Protein AF-A0A7L5Y8E2-F1 (afdb_monomer_lite)

Structure (mmCIF, N/CA/C/O backbone):
data_AF-A0A7L5Y8E2-F1
#
_entry.id   AF-A0A7L5Y8E2-F1
#
loop_
_atom_site.group_PDB
_atom_site.id
_atom_site.type_symbol
_atom_site.label_atom_id
_atom_site.label_alt_id
_atom_site.label_comp_id
_atom_site.label_asym_id
_atom_site.label_entity_id
_atom_site.label_seq_id
_atom_site.pdbx_PDB_ins_code
_atom_site.Cartn_x
_atom_site.Cartn_y
_atom_site.Cartn_z
_atom_site.occupancy
_atom_site.B_iso_or_equiv
_atom_site.auth_seq_id
_atom_site.auth_comp_id
_atom_site.auth_asym_id
_atom_site.auth_atom_id
_atom_site.pdbx_PDB_model_num
ATOM 1 N N . MET A 1 1 ? -0.025 -7.893 38.716 1.00 43.88 1 MET A N 1
ATOM 2 C CA . MET A 1 1 ? -0.670 -7.235 37.557 1.00 43.88 1 MET A CA 1
ATOM 3 C C . MET A 1 1 ? -1.416 -8.299 36.759 1.00 43.88 1 MET A C 1
ATOM 5 O O . MET A 1 1 ? -0.737 -9.158 36.210 1.00 43.88 1 MET A O 1
ATOM 9 N N . PRO A 1 2 ? -2.760 -8.342 36.741 1.00 51.72 2 PRO A N 1
ATOM 10 C CA . PRO A 1 2 ? -3.478 -9.356 35.976 1.0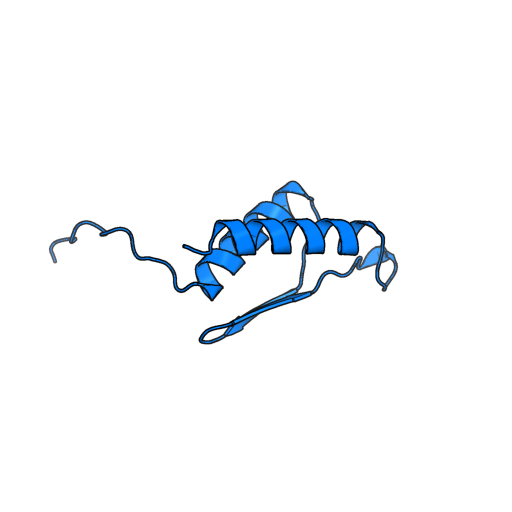0 51.72 2 PRO A CA 1
ATOM 11 C C . PRO A 1 2 ? -3.549 -8.944 34.498 1.00 51.72 2 PRO A C 1
ATOM 13 O O . PRO A 1 2 ? -3.917 -7.816 34.174 1.00 51.72 2 PRO A O 1
ATOM 16 N N . ALA A 1 3 ? -3.172 -9.852 33.598 1.00 54.38 3 ALA A N 1
ATOM 17 C CA . ALA A 1 3 ? -3.306 -9.667 32.158 1.00 54.38 3 ALA A CA 1
ATOM 18 C C . ALA A 1 3 ? -4.787 -9.783 31.762 1.00 54.38 3 ALA A C 1
ATOM 20 O O . ALA A 1 3 ? -5.384 -10.854 31.858 1.00 54.38 3 ALA A O 1
ATOM 21 N N . ALA A 1 4 ? -5.393 -8.673 31.338 1.00 53.69 4 ALA A N 1
ATOM 22 C CA . ALA A 1 4 ? -6.740 -8.680 30.778 1.00 53.69 4 ALA A CA 1
ATOM 23 C C . ALA A 1 4 ? -6.744 -9.390 29.408 1.00 53.69 4 ALA A C 1
ATOM 25 O O . ALA A 1 4 ? -5.804 -9.204 28.628 1.00 53.69 4 ALA A O 1
ATOM 26 N N . PRO A 1 5 ? -7.793 -10.161 29.064 1.00 56.88 5 PRO A N 1
ATOM 27 C CA . PRO A 1 5 ? -7.902 -10.775 27.748 1.00 56.88 5 PRO A CA 1
ATOM 28 C C . PRO A 1 5 ? -7.960 -9.674 26.686 1.00 56.88 5 PRO A C 1
ATOM 30 O O . PRO A 1 5 ? -8.793 -8.766 26.756 1.00 56.88 5 PRO A O 1
ATOM 33 N N . LEU A 1 6 ? -7.056 -9.742 25.706 1.00 56.12 6 LEU A N 1
ATOM 34 C CA . LEU A 1 6 ? -7.010 -8.836 24.562 1.00 56.12 6 LEU A CA 1
ATOM 35 C C . LEU A 1 6 ? -8.323 -8.964 23.771 1.00 56.12 6 LEU A C 1
ATOM 37 O O . LEU A 1 6 ? -8.441 -9.772 22.852 1.00 56.12 6 LEU A O 1
ATOM 41 N N . ARG A 1 7 ? -9.339 -8.160 24.118 1.00 57.62 7 ARG A N 1
ATOM 42 C CA . ARG A 1 7 ? -10.484 -7.895 23.234 1.00 57.62 7 ARG A CA 1
ATOM 43 C C . ARG A 1 7 ? -9.899 -7.471 21.894 1.00 57.62 7 ARG A C 1
ATOM 45 O O . ARG A 1 7 ? -9.067 -6.566 21.898 1.00 57.62 7 ARG A O 1
ATOM 52 N N . ARG A 1 8 ? -10.313 -8.111 20.787 1.00 54.22 8 ARG A N 1
ATOM 53 C CA . ARG A 1 8 ? -9.916 -7.760 19.409 1.00 54.22 8 ARG A CA 1
ATOM 54 C C . ARG A 1 8 ? -9.889 -6.237 19.271 1.00 54.22 8 ARG A C 1
ATOM 56 O O . ARG A 1 8 ? -10.933 -5.607 19.102 1.00 54.22 8 ARG A O 1
ATOM 63 N N . ARG A 1 9 ? -8.708 -5.628 19.397 1.00 53.03 9 ARG A N 1
ATOM 64 C CA . ARG A 1 9 ? -8.549 -4.203 19.140 1.00 53.03 9 ARG A CA 1
ATOM 65 C C . ARG A 1 9 ? -8.740 -4.078 17.642 1.00 53.03 9 ARG A C 1
ATOM 67 O O . ARG A 1 9 ? -7.987 -4.677 16.879 1.00 53.03 9 ARG A O 1
ATOM 74 N N . ARG A 1 10 ? -9.761 -3.334 17.215 1.00 58.41 10 ARG A N 1
ATOM 75 C CA . ARG A 1 10 ? -9.769 -2.805 15.854 1.00 58.41 10 ARG A CA 1
ATOM 76 C C . ARG A 1 10 ? -8.546 -1.899 15.784 1.00 58.41 10 ARG A C 1
ATOM 78 O O . ARG A 1 10 ? -8.584 -0.781 16.291 1.00 58.41 10 ARG A O 1
ATOM 85 N N . LEU A 1 11 ? -7.437 -2.428 15.266 1.00 58.69 11 LEU A N 1
ATOM 86 C CA . LEU A 1 11 ? -6.303 -1.625 14.823 1.00 58.69 11 LEU A CA 1
ATOM 87 C C . LEU A 1 11 ? -6.917 -0.473 14.017 1.00 58.69 11 LEU A C 1
ATOM 89 O O . LEU A 1 11 ? -7.800 -0.725 13.191 1.00 58.69 11 LEU A O 1
ATOM 93 N N . GLY A 1 12 ? -6.569 0.779 14.333 1.00 66.50 12 GLY A N 1
ATOM 94 C CA . GLY A 1 12 ? -7.151 1.933 13.640 1.00 66.50 12 GLY A CA 1
ATOM 95 C C . GLY A 1 12 ? -7.073 1.704 12.131 1.00 66.50 12 GLY A C 1
ATOM 96 O O . GLY A 1 12 ? -6.083 1.140 11.676 1.00 66.50 12 GLY A O 1
ATOM 97 N N . ARG A 1 13 ? -8.110 2.072 11.364 1.00 83.81 13 ARG A N 1
ATOM 98 C CA . ARG A 1 13 ? -8.209 1.758 9.919 1.00 83.81 13 ARG A CA 1
ATOM 99 C C . ARG A 1 13 ? -6.879 1.922 9.146 1.00 83.81 13 ARG A C 1
ATOM 101 O O . ARG A 1 13 ? -6.548 1.010 8.394 1.00 83.81 13 ARG A O 1
ATOM 108 N N . PRO A 1 14 ? -6.069 2.978 9.383 1.00 90.50 14 PRO A N 1
ATOM 109 C CA . PRO A 1 14 ? -4.751 3.126 8.756 1.00 90.50 14 PRO A CA 1
ATOM 110 C C . PRO A 1 14 ? -3.732 2.051 9.139 1.00 90.50 14 PRO A C 1
ATOM 112 O O . PRO A 1 14 ? -2.983 1.586 8.292 1.00 90.50 14 PRO A O 1
ATOM 115 N N . LEU A 1 15 ? -3.706 1.644 10.408 1.00 92.50 15 LEU A N 1
ATOM 116 C CA . LEU A 1 15 ? -2.777 0.645 10.930 1.00 92.50 15 LEU A CA 1
ATOM 117 C C . LEU A 1 15 ? -3.155 -0.768 10.458 1.00 92.50 15 LEU A C 1
ATOM 119 O O . LEU A 1 15 ? -2.284 -1.567 10.132 1.00 92.50 15 LEU A O 1
ATOM 123 N N . ALA A 1 16 ? -4.458 -1.063 10.371 1.00 91.81 16 ALA A N 1
ATOM 124 C CA . ALA A 1 16 ? -4.946 -2.306 9.773 1.00 91.81 16 ALA A CA 1
ATOM 125 C C . ALA A 1 16 ? -4.580 -2.396 8.283 1.00 91.81 16 ALA A C 1
ATOM 127 O O . ALA A 1 16 ? -4.100 -3.437 7.837 1.00 91.81 16 ALA A O 1
ATOM 128 N N . LEU A 1 17 ? -4.760 -1.297 7.538 1.00 93.25 17 LEU A N 1
ATOM 129 C CA . LEU A 1 17 ? -4.351 -1.215 6.138 1.00 93.25 17 LEU A CA 1
ATOM 130 C C . LEU A 1 17 ? -2.835 -1.401 6.000 1.00 93.25 17 LEU A C 1
ATOM 132 O O . LEU A 1 17 ? -2.414 -2.259 5.237 1.00 93.25 17 LEU A O 1
ATOM 136 N N . ALA A 1 18 ? -2.025 -0.675 6.776 1.00 96.31 18 ALA A N 1
ATOM 137 C CA . ALA A 1 18 ? -0.566 -0.783 6.730 1.00 96.31 18 ALA A CA 1
ATOM 138 C C . ALA A 1 18 ? -0.076 -2.222 6.958 1.00 96.31 18 ALA A C 1
ATOM 140 O O . ALA A 1 18 ? 0.753 -2.711 6.196 1.00 96.31 18 ALA A O 1
ATOM 141 N N . ASN A 1 19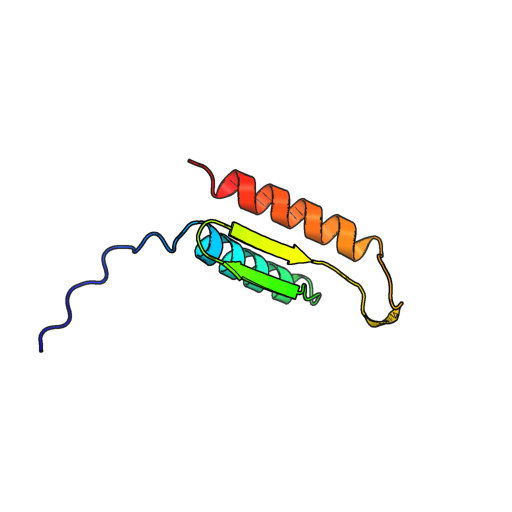 ? -0.641 -2.932 7.940 1.00 95.75 19 ASN A N 1
ATOM 142 C CA . ASN A 1 19 ? -0.299 -4.334 8.190 1.00 95.75 19 ASN A CA 1
ATOM 143 C C . ASN A 1 19 ? -0.689 -5.245 7.017 1.00 95.75 19 ASN A C 1
ATOM 145 O O . ASN A 1 19 ? 0.091 -6.107 6.622 1.00 95.75 19 ASN A O 1
ATOM 149 N N . ALA A 1 20 ? -1.881 -5.053 6.443 1.00 95.50 20 ALA A N 1
ATOM 150 C CA . ALA A 1 20 ? -2.318 -5.831 5.288 1.00 95.50 20 ALA A CA 1
ATOM 151 C C . ALA A 1 20 ? -1.420 -5.584 4.063 1.00 95.50 20 ALA A C 1
ATOM 153 O O . ALA A 1 20 ? -1.051 -6.530 3.367 1.00 95.50 20 ALA A O 1
ATOM 154 N N . VAL A 1 21 ? -1.025 -4.328 3.831 1.00 97.44 21 VAL A N 1
ATOM 155 C CA . VAL A 1 21 ? -0.101 -3.962 2.751 1.00 97.44 21 VAL A CA 1
ATOM 156 C C . VAL A 1 21 ? 1.291 -4.539 2.999 1.00 97.44 21 VAL A C 1
ATOM 158 O O . VAL A 1 21 ? 1.894 -5.033 2.053 1.00 97.44 21 VAL A O 1
ATOM 161 N N . ALA A 1 22 ? 1.780 -4.559 4.242 1.00 97.56 22 ALA A N 1
ATOM 162 C CA . ALA A 1 22 ? 3.057 -5.189 4.578 1.00 97.56 22 ALA A CA 1
ATOM 163 C C . ALA A 1 22 ? 3.055 -6.693 4.248 1.00 97.56 22 ALA A C 1
ATOM 165 O O . ALA A 1 22 ? 3.977 -7.183 3.605 1.00 97.56 22 ALA A O 1
ATOM 166 N N . CYS A 1 23 ? 1.988 -7.422 4.596 1.00 97.50 23 CYS A N 1
ATOM 167 C CA . CYS A 1 23 ? 1.862 -8.834 4.217 1.00 97.50 23 CYS A CA 1
ATOM 168 C C . CYS A 1 23 ? 1.810 -9.032 2.694 1.00 97.50 23 CYS A C 1
ATOM 170 O O . CYS A 1 23 ? 2.425 -9.961 2.173 1.00 97.50 23 CYS A O 1
ATOM 172 N N . LEU A 1 24 ? 1.087 -8.166 1.978 1.00 97.25 24 LEU A N 1
ATOM 173 C CA . LEU A 1 24 ? 1.027 -8.202 0.517 1.00 97.25 24 LEU A CA 1
ATOM 174 C C . LEU A 1 24 ? 2.401 -7.926 -0.113 1.00 97.25 24 LEU A C 1
ATOM 176 O O . LEU A 1 24 ? 2.775 -8.606 -1.064 1.00 97.25 24 LEU A O 1
ATOM 180 N N . ALA A 1 25 ? 3.142 -6.950 0.410 1.00 97.62 25 ALA A N 1
ATOM 181 C CA . ALA A 1 25 ? 4.471 -6.582 -0.067 1.00 97.62 25 ALA A CA 1
ATOM 182 C C . ALA A 1 25 ? 5.449 -7.765 0.007 1.00 97.62 25 ALA A C 1
ATOM 184 O O . ALA A 1 25 ? 6.113 -8.078 -0.981 1.00 97.62 25 ALA A O 1
ATOM 185 N N . GLU A 1 26 ? 5.449 -8.492 1.129 1.00 97.94 26 GLU A N 1
ATOM 186 C CA . GLU A 1 26 ? 6.251 -9.710 1.298 1.00 97.94 26 GLU A CA 1
ATOM 187 C C . GLU A 1 26 ? 5.867 -10.804 0.293 1.00 97.94 26 GLU A C 1
ATOM 189 O O . GLU A 1 26 ? 6.729 -11.373 -0.372 1.00 97.94 26 GLU A O 1
ATOM 194 N N . GLN A 1 27 ? 4.568 -11.064 0.105 1.00 97.19 27 GLN A N 1
ATOM 195 C CA . GLN A 1 27 ? 4.098 -12.047 -0.884 1.00 97.19 27 GLN A CA 1
ATOM 196 C C . GLN A 1 27 ? 4.490 -11.678 -2.316 1.00 97.19 27 GLN A C 1
ATOM 198 O O . GLN A 1 27 ? 4.751 -12.551 -3.144 1.00 97.19 27 GLN A O 1
ATOM 203 N N . LEU A 1 28 ? 4.491 -10.382 -2.618 1.00 95.19 28 LEU A N 1
ATOM 204 C CA . LEU A 1 28 ? 4.894 -9.869 -3.913 1.00 95.19 28 LEU A CA 1
ATOM 205 C C . LEU A 1 28 ? 6.409 -9.810 -4.072 1.00 95.19 28 LEU A C 1
ATOM 207 O O . LEU A 1 28 ? 6.835 -9.641 -5.209 1.00 95.19 28 LEU A O 1
ATOM 211 N N . ASN A 1 29 ? 7.200 -9.910 -2.998 1.00 95.19 29 ASN A N 1
ATOM 212 C CA . ASN A 1 29 ? 8.614 -9.521 -2.953 1.00 95.19 29 ASN A CA 1
ATOM 213 C C . ASN A 1 29 ? 8.845 -8.144 -3.610 1.00 95.19 29 ASN A C 1
ATOM 215 O O . ASN A 1 29 ? 9.686 -7.983 -4.503 1.00 95.19 29 ASN A O 1
ATOM 219 N N . HIS A 1 30 ? 7.976 -7.195 -3.268 1.00 95.44 30 HIS A N 1
ATOM 220 C CA . HIS A 1 30 ? 7.954 -5.833 -3.787 1.00 95.44 30 HIS A CA 1
ATOM 221 C C . HIS A 1 30 ? 7.482 -4.937 -2.657 1.00 95.44 30 HIS A C 1
ATOM 223 O O . HIS A 1 30 ? 6.418 -5.194 -2.096 1.00 95.44 30 HIS A O 1
ATOM 229 N N . HIS A 1 31 ? 8.240 -3.903 -2.315 1.00 95.88 31 HIS A N 1
ATOM 230 C CA . HIS A 1 31 ? 8.002 -3.135 -1.095 1.00 95.88 31 HIS A CA 1
ATOM 231 C C . HIS A 1 31 ? 7.629 -1.688 -1.428 1.00 95.88 31 HIS A C 1
ATOM 233 O O . HIS A 1 31 ? 8.354 -1.040 -2.183 1.00 95.88 31 HIS A O 1
ATOM 239 N N . PRO A 1 32 ? 6.512 -1.166 -0.890 1.00 96.81 32 PRO A N 1
ATOM 240 C CA . PRO A 1 32 ? 6.168 0.241 -0.999 1.00 96.81 32 PRO A CA 1
ATOM 241 C C . PRO A 1 32 ? 6.752 1.049 0.163 1.00 96.81 32 PRO A C 1
ATOM 243 O O . PRO A 1 32 ? 7.004 0.519 1.246 1.00 96.81 32 PRO A O 1
ATOM 246 N N . ASP A 1 33 ? 6.813 2.367 -0.007 1.00 96.44 33 ASP A N 1
ATOM 247 C CA . ASP A 1 33 ? 6.894 3.273 1.136 1.00 96.44 33 ASP A CA 1
ATOM 248 C C . ASP A 1 33 ? 5.521 3.344 1.823 1.00 96.44 33 ASP A C 1
ATOM 250 O O . ASP A 1 33 ? 4.495 3.599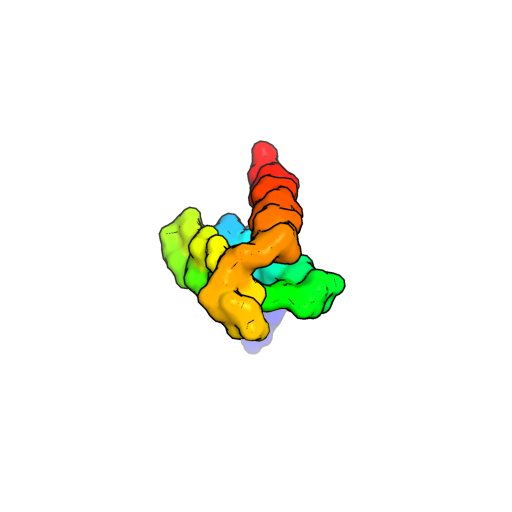 1.176 1.00 96.44 33 ASP A O 1
ATOM 254 N N . LEU A 1 34 ? 5.504 3.155 3.145 1.00 96.94 34 LEU A N 1
ATOM 255 C CA . LEU A 1 34 ? 4.311 3.269 3.984 1.00 96.94 34 LEU A CA 1
ATOM 256 C C . LEU A 1 34 ? 4.455 4.427 4.966 1.00 96.94 34 LEU A C 1
ATOM 258 O O . LEU A 1 34 ? 5.337 4.426 5.823 1.00 96.94 34 LEU A O 1
ATOM 262 N N . ILE A 1 35 ? 3.534 5.387 4.891 1.00 97.12 35 ILE A N 1
ATOM 263 C CA . ILE A 1 35 ? 3.428 6.474 5.868 1.00 97.12 35 ILE A CA 1
ATOM 264 C C . ILE A 1 35 ? 2.098 6.319 6.594 1.00 97.12 35 ILE A C 1
ATOM 266 O O . ILE A 1 35 ? 1.032 6.451 5.992 1.00 97.12 35 ILE A O 1
ATOM 270 N N . VAL A 1 36 ? 2.156 6.024 7.893 1.00 95.62 36 VAL A N 1
ATOM 271 C CA . VAL A 1 36 ? 0.970 5.865 8.743 1.00 95.62 36 VAL A CA 1
ATOM 272 C C . VAL A 1 36 ? 0.798 7.108 9.598 1.00 95.62 36 VAL A C 1
ATOM 274 O O . VAL A 1 36 ? 1.665 7.460 10.393 1.00 95.62 36 VAL A O 1
ATOM 277 N N . GLN A 1 37 ? -0.345 7.760 9.449 1.00 93.00 37 GLN A N 1
ATOM 278 C CA . GLN A 1 37 ? -0.703 8.977 10.161 1.00 93.00 37 GLN A CA 1
ATOM 279 C C . GLN A 1 37 ? -2.103 8.823 10.765 1.00 93.00 37 GLN A C 1
ATOM 281 O O . GLN A 1 37 ? -2.826 7.851 10.519 1.00 93.00 37 GLN A O 1
ATOM 286 N N . TYR A 1 38 ? -2.510 9.779 11.597 1.00 88.19 38 TYR A N 1
ATOM 287 C CA . TYR A 1 38 ? -3.830 9.721 12.208 1.00 88.19 38 TYR A CA 1
ATOM 288 C C . TYR A 1 38 ? -4.927 9.781 11.132 1.00 88.19 38 TYR A C 1
ATOM 290 O O . TYR A 1 38 ? -5.027 10.740 10.369 1.00 88.19 38 TYR A O 1
ATOM 298 N N . GLY A 1 39 ? -5.729 8.719 11.042 1.00 87.19 39 GLY A N 1
ATOM 299 C CA . GLY A 1 39 ? -6.842 8.613 10.095 1.00 87.19 39 GLY A CA 1
ATOM 300 C C . GLY A 1 39 ? -6.471 8.267 8.646 1.00 87.19 39 GLY A C 1
ATOM 301 O O . GLY A 1 39 ? -7.381 7.972 7.878 1.00 87.19 39 GLY A O 1
ATOM 302 N N . HIS A 1 40 ? -5.186 8.214 8.273 1.00 90.00 40 HIS A N 1
ATOM 303 C CA . HIS A 1 40 ? -4.765 7.901 6.902 1.00 90.00 40 HIS A CA 1
ATOM 304 C C . HIS A 1 40 ? -3.466 7.091 6.828 1.00 90.00 40 HIS A C 1
ATOM 306 O O . HIS A 1 40 ? -2.604 7.173 7.701 1.00 90.00 40 HIS A O 1
ATOM 312 N N . CYS A 1 41 ? -3.337 6.291 5.772 1.00 94.94 41 CYS A N 1
ATOM 313 C CA . CYS A 1 41 ? -2.112 5.583 5.425 1.00 94.94 41 CYS A CA 1
ATOM 314 C C . CYS A 1 41 ? -1.819 5.844 3.950 1.00 94.94 41 CYS A C 1
ATOM 316 O O . CYS A 1 41 ? -2.645 5.546 3.089 1.00 94.94 41 CYS A O 1
ATOM 318 N N . THR A 1 42 ? -0.660 6.431 3.682 1.00 96.62 42 THR A N 1
ATOM 319 C CA . THR A 1 42 ? -0.173 6.674 2.327 1.00 96.62 42 THR A CA 1
ATOM 320 C C . THR A 1 42 ? 0.696 5.495 1.913 1.00 96.62 42 THR A C 1
ATOM 322 O O . THR A 1 42 ? 1.622 5.133 2.640 1.00 96.62 42 THR A O 1
ATOM 325 N N . VAL A 1 43 ? 0.404 4.921 0.745 1.00 97.19 43 VAL A N 1
ATOM 326 C CA . VAL A 1 43 ? 1.132 3.789 0.158 1.00 97.19 43 VAL A CA 1
ATOM 327 C C . VAL A 1 43 ? 1.726 4.238 -1.172 1.00 97.19 43 VAL A C 1
ATOM 329 O O . VAL A 1 43 ? 0.985 4.696 -2.043 1.00 97.19 43 VAL A O 1
ATOM 332 N N . ARG A 1 44 ? 3.048 4.133 -1.341 1.00 96.19 44 ARG A N 1
ATOM 333 C CA . ARG A 1 44 ? 3.732 4.528 -2.585 1.00 96.19 44 ARG A CA 1
ATOM 334 C C . ARG A 1 44 ? 4.543 3.365 -3.127 1.00 96.19 44 ARG A C 1
ATOM 336 O O . ARG A 1 44 ? 5.509 2.940 -2.508 1.00 96.19 44 ARG A O 1
ATOM 343 N N . TRP A 1 45 ? 4.149 2.882 -4.297 1.00 96.06 45 TRP A N 1
ATOM 344 C CA . TRP A 1 45 ? 4.861 1.835 -5.017 1.00 96.06 45 TRP A CA 1
ATOM 345 C C . TRP A 1 45 ? 5.890 2.443 -5.964 1.00 96.06 45 TRP A C 1
ATOM 347 O O . TRP A 1 45 ? 5.600 3.418 -6.664 1.00 96.06 45 TRP A O 1
ATOM 357 N N . ARG A 1 46 ? 7.091 1.871 -5.968 1.00 93.56 46 ARG A N 1
ATOM 358 C CA . ARG A 1 46 ? 8.153 2.204 -6.910 1.00 93.56 46 ARG A CA 1
ATOM 359 C C . ARG A 1 46 ? 9.022 0.978 -7.128 1.00 93.56 46 ARG A C 1
ATOM 361 O O . ARG A 1 46 ? 9.439 0.326 -6.174 1.00 93.56 46 ARG A O 1
ATOM 368 N N . THR A 1 47 ? 9.382 0.722 -8.375 1.00 93.44 47 THR A N 1
ATOM 369 C CA . THR A 1 47 ? 10.373 -0.303 -8.695 1.00 93.44 47 THR A CA 1
ATOM 370 C C . THR A 1 47 ? 11.752 0.361 -8.679 1.00 93.44 47 THR A C 1
ATOM 372 O O . THR A 1 47 ? 12.081 1.197 -9.524 1.00 93.44 47 THR A O 1
ATOM 375 N N . HIS A 1 48 ? 12.516 0.096 -7.613 1.00 85.56 48 HIS A N 1
ATOM 376 C CA . HIS A 1 48 ? 13.760 0.816 -7.309 1.00 85.56 48 HIS A CA 1
ATOM 377 C C . HIS A 1 48 ? 14.871 0.582 -8.340 1.00 85.56 48 HIS A C 1
ATOM 379 O O . HIS A 1 48 ? 15.651 1.493 -8.604 1.00 85.56 48 HIS A O 1
ATOM 385 N N . ASP A 1 49 ? 14.916 -0.609 -8.929 1.00 86.44 49 ASP A N 1
ATOM 386 C CA . ASP A 1 49 ? 15.888 -1.041 -9.940 1.00 86.44 49 ASP A CA 1
ATOM 387 C C . ASP A 1 49 ? 15.829 -0.214 -11.237 1.00 86.44 49 ASP A C 1
ATOM 389 O O . ASP A 1 49 ? 16.867 0.107 -11.809 1.00 86.44 49 ASP A O 1
ATOM 393 N N . VAL A 1 50 ? 14.635 0.186 -11.676 1.00 88.00 50 VAL A N 1
ATOM 394 C CA . VAL A 1 50 ? 14.416 1.019 -1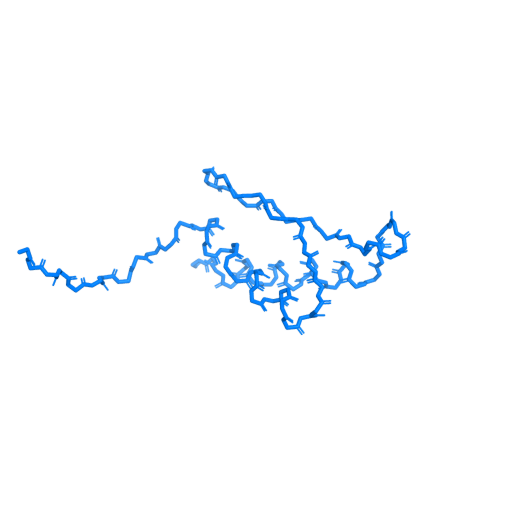2.870 1.00 88.00 50 VAL A CA 1
ATOM 395 C C . VAL A 1 50 ? 14.283 2.506 -12.536 1.00 88.00 50 VAL A C 1
ATOM 397 O O . VAL A 1 50 ? 14.087 3.332 -13.426 1.00 88.00 50 VAL A O 1
ATOM 400 N N . GLY A 1 51 ? 14.336 2.865 -11.250 1.00 86.31 51 GLY A N 1
ATOM 401 C CA . GLY A 1 51 ? 14.210 4.245 -10.787 1.00 86.31 51 GLY A CA 1
ATOM 402 C C . GLY A 1 51 ? 12.844 4.889 -11.056 1.00 86.31 51 GLY A C 1
ATOM 403 O O . GLY A 1 51 ? 12.721 6.107 -10.913 1.00 86.31 51 GLY A O 1
ATOM 404 N N . GLY A 1 52 ? 11.808 4.113 -11.381 1.00 88.44 52 GLY A N 1
ATOM 405 C CA . GLY A 1 52 ? 10.532 4.613 -11.897 1.00 88.44 52 GLY A CA 1
ATOM 406 C C . GLY A 1 52 ? 9.335 3.717 -11.578 1.00 88.44 52 GLY A C 1
ATOM 407 O O . GLY A 1 52 ? 9.408 2.845 -10.714 1.00 88.44 52 GLY A O 1
ATOM 408 N N . ILE A 1 53 ? 8.220 3.978 -12.266 1.00 93.81 53 ILE A N 1
ATOM 409 C CA . ILE A 1 53 ? 6.985 3.196 -12.153 1.00 93.81 53 ILE A CA 1
ATOM 410 C C . ILE A 1 53 ? 7.008 2.091 -13.205 1.00 93.81 53 ILE A C 1
ATOM 412 O O . ILE A 1 53 ? 7.198 2.356 -14.392 1.00 93.81 53 ILE A O 1
ATOM 416 N N . THR A 1 54 ? 6.756 0.861 -12.777 1.00 95.81 54 THR A N 1
ATOM 417 C CA . THR A 1 54 ? 6.542 -0.285 -13.661 1.00 95.81 54 THR A CA 1
ATOM 418 C C . THR A 1 54 ? 5.116 -0.797 -13.556 1.00 95.81 54 THR A C 1
ATOM 420 O O . THR A 1 54 ? 4.324 -0.403 -12.700 1.00 95.81 54 THR A O 1
ATOM 423 N N . ARG A 1 55 ? 4.792 -1.767 -14.411 1.00 95.81 55 ARG A N 1
ATOM 424 C CA . ARG A 1 55 ? 3.546 -2.525 -14.321 1.00 95.81 55 ARG A CA 1
ATOM 425 C C . ARG A 1 55 ? 3.354 -3.190 -12.951 1.00 95.81 55 ARG A C 1
A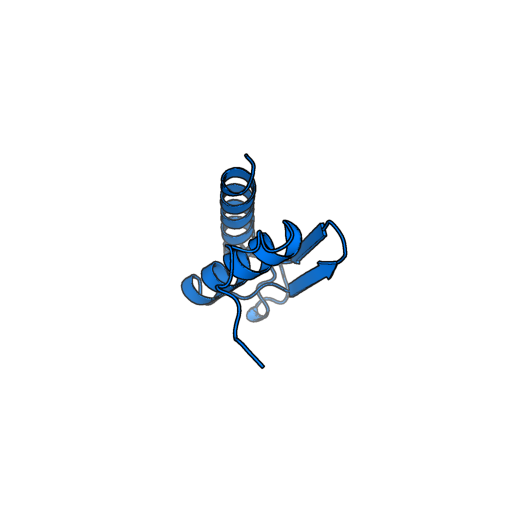TOM 427 O O . ARG A 1 55 ? 2.226 -3.259 -12.475 1.00 95.81 55 ARG A O 1
ATOM 434 N N . ARG A 1 56 ? 4.438 -3.626 -12.299 1.00 95.19 56 ARG A N 1
ATOM 435 C CA . ARG A 1 56 ? 4.388 -4.260 -10.974 1.00 95.19 56 ARG A CA 1
ATOM 436 C C . ARG A 1 56 ? 3.867 -3.298 -9.908 1.00 95.19 56 ARG A C 1
ATOM 438 O O . ARG A 1 56 ? 3.084 -3.709 -9.059 1.00 95.19 56 ARG A O 1
ATOM 445 N N . ASP A 1 57 ? 4.245 -2.022 -9.995 1.00 96.81 57 ASP A N 1
ATOM 446 C CA . ASP A 1 57 ? 3.752 -0.972 -9.098 1.00 96.81 57 ASP A CA 1
ATOM 447 C C . ASP A 1 57 ? 2.243 -0.760 -9.259 1.00 96.81 57 ASP A C 1
ATOM 449 O O . ASP A 1 57 ? 1.512 -0.668 -8.273 1.00 96.81 57 ASP A O 1
ATOM 453 N N . VAL A 1 58 ? 1.767 -0.733 -10.507 1.00 96.94 58 VAL A N 1
ATOM 454 C CA . VAL A 1 58 ? 0.342 -0.565 -10.826 1.00 96.94 58 VAL A CA 1
ATOM 455 C C . VAL A 1 58 ? -0.475 -1.760 -10.332 1.00 96.94 58 VAL A C 1
ATOM 457 O O . VAL A 1 58 ? -1.511 -1.580 -9.692 1.00 96.94 58 VAL A O 1
ATOM 460 N N . GLU A 1 59 ? -0.003 -2.982 -10.579 1.00 97.06 59 GLU A N 1
ATOM 461 C CA . GLU A 1 59 ? -0.669 -4.203 -10.113 1.00 97.06 59 GLU A CA 1
ATOM 462 C C . GLU A 1 59 ? -0.702 -4.285 -8.581 1.00 97.06 59 GLU A C 1
ATOM 464 O O . GLU A 1 59 ? -1.717 -4.678 -8.000 1.00 97.06 59 GLU A O 1
ATOM 469 N N . ALA A 1 60 ? 0.378 -3.883 -7.909 1.00 97.31 60 ALA A N 1
ATOM 470 C CA . ALA A 1 60 ? 0.426 -3.834 -6.455 1.00 97.31 60 ALA A CA 1
ATOM 471 C C . ALA A 1 60 ? -0.561 -2.796 -5.892 1.00 97.31 60 ALA A C 1
ATOM 473 O O . ALA A 1 60 ? -1.322 -3.116 -4.977 1.00 97.31 60 ALA A O 1
ATOM 474 N N . ALA A 1 61 ? -0.635 -1.597 -6.483 1.00 97.31 61 ALA A N 1
ATOM 475 C CA . ALA A 1 61 ? -1.598 -0.565 -6.095 1.00 97.31 61 ALA A CA 1
ATOM 476 C C . ALA A 1 61 ? -3.057 -1.0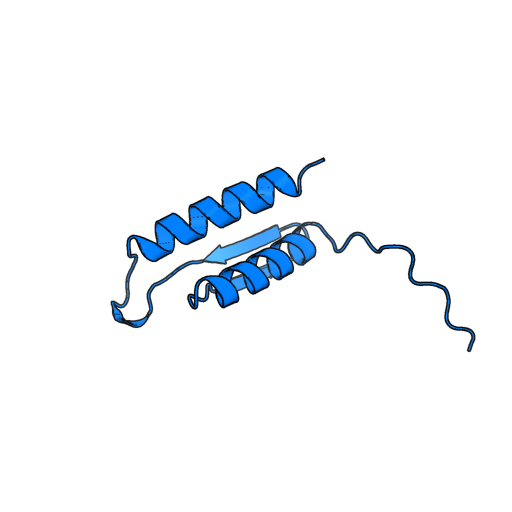48 -6.217 1.00 97.31 61 ALA A C 1
ATOM 478 O O . ALA A 1 61 ? -3.835 -0.903 -5.277 1.00 97.31 61 ALA A O 1
ATOM 479 N N . GLN A 1 62 ? -3.409 -1.729 -7.312 1.00 97.75 62 GLN A N 1
ATOM 480 C CA . GLN A 1 62 ? -4.754 -2.292 -7.504 1.00 97.75 62 GLN A CA 1
ATOM 481 C C . GLN A 1 62 ? -5.123 -3.339 -6.440 1.00 97.75 62 GLN A C 1
ATOM 483 O O . GLN A 1 62 ? -6.274 -3.414 -5.998 1.00 97.75 62 GLN A O 1
ATOM 488 N N . ARG A 1 63 ? -4.155 -4.153 -5.999 1.00 97.56 63 ARG A N 1
ATOM 489 C CA . ARG A 1 63 ? -4.366 -5.110 -4.900 1.00 97.56 63 ARG A CA 1
ATOM 490 C C . ARG A 1 63 ? -4.580 -4.393 -3.566 1.00 97.56 63 ARG A C 1
ATOM 492 O O . ARG A 1 63 ? -5.424 -4.828 -2.784 1.00 97.56 63 ARG A O 1
ATOM 499 N N . VAL A 1 64 ? -3.881 -3.282 -3.322 1.00 96.75 64 VAL A N 1
ATOM 500 C CA . VAL A 1 64 ? -4.115 -2.428 -2.146 1.00 96.75 64 VAL A CA 1
ATOM 501 C C . VAL A 1 64 ? -5.523 -1.821 -2.173 1.00 96.75 64 VAL A C 1
ATOM 503 O O . VAL A 1 64 ? -6.204 -1.851 -1.149 1.00 96.75 64 VAL A O 1
ATOM 506 N N . ASP A 1 65 ? -6.018 -1.372 -3.330 1.00 95.44 65 ASP A N 1
ATOM 507 C CA . ASP A 1 65 ? -7.395 -0.868 -3.465 1.00 95.44 65 ASP A CA 1
ATOM 508 C C . ASP A 1 65 ? -8.449 -1.945 -3.161 1.00 95.44 65 ASP A C 1
ATOM 510 O O . ASP A 1 65 ? -9.507 -1.670 -2.584 1.00 95.44 65 ASP A O 1
ATOM 514 N N . ALA A 1 66 ? -8.186 -3.195 -3.551 1.00 94.69 66 ALA A N 1
ATOM 515 C CA . ALA A 1 66 ? -9.044 -4.325 -3.204 1.00 94.69 66 ALA A CA 1
ATOM 516 C C . ALA A 1 66 ? -9.020 -4.615 -1.692 1.00 94.69 66 ALA A C 1
ATOM 518 O O . ALA A 1 66 ? -10.084 -4.773 -1.090 1.00 94.69 66 ALA A O 1
ATOM 519 N N . LEU A 1 67 ? -7.835 -4.616 -1.067 1.00 92.25 67 LEU A N 1
ATOM 520 C CA . LEU A 1 67 ? -7.686 -4.763 0.386 1.00 92.25 67 LEU A CA 1
ATOM 521 C C . LEU A 1 67 ? -8.420 -3.654 1.144 1.00 92.25 67 LEU A C 1
ATOM 523 O O . LEU A 1 67 ? -9.122 -3.936 2.112 1.00 92.25 67 LEU A O 1
ATOM 527 N N . TRP A 1 68 ? -8.299 -2.403 0.696 1.00 91.12 68 TRP A N 1
ATOM 528 C CA . TRP A 1 68 ? -8.974 -1.274 1.326 1.00 91.12 68 TRP A CA 1
ATOM 529 C C . TRP A 1 68 ? -10.492 -1.437 1.304 1.00 91.12 68 TRP A C 1
ATOM 531 O O . TRP A 1 68 ? -11.126 -1.299 2.348 1.00 91.12 68 TRP A O 1
ATOM 541 N N . ARG A 1 69 ? -11.068 -1.803 0.153 1.00 90.50 69 ARG A N 1
ATOM 542 C CA . ARG A 1 69 ? -12.509 -2.080 0.036 1.00 90.50 69 ARG A CA 1
ATOM 543 C C . ARG A 1 69 ? -12.953 -3.222 0.948 1.00 90.50 69 ARG A C 1
ATOM 545 O O . ARG A 1 69 ? -13.986 -3.102 1.591 1.00 90.50 69 ARG A O 1
ATOM 552 N N . ALA A 1 70 ? -12.159 -4.285 1.068 1.00 86.81 70 ALA A N 1
ATOM 553 C CA . ALA A 1 70 ? -12.465 -5.409 1.958 1.00 86.81 70 ALA A CA 1
ATOM 554 C C . ALA A 1 70 ? -12.384 -5.055 3.458 1.00 86.81 70 ALA A C 1
ATOM 556 O O . ALA A 1 70 ? -12.972 -5.743 4.291 1.00 86.81 70 ALA A O 1
ATOM 557 N N . LEU A 1 71 ? -11.653 -3.996 3.819 1.00 83.12 71 LEU A N 1
ATOM 558 C CA . LEU A 1 71 ? -11.559 -3.482 5.190 1.00 83.12 71 LEU A CA 1
ATOM 559 C C . LEU A 1 71 ? -12.682 -2.486 5.539 1.00 83.12 71 LEU A C 1
ATOM 561 O O . LEU A 1 71 ? -12.797 -2.086 6.706 1.00 83.12 71 LEU A O 1
ATOM 565 N N . GLN A 1 72 ? -13.491 -2.066 4.560 1.00 73.88 72 GLN A N 1
ATOM 566 C CA . GLN A 1 72 ? -14.662 -1.224 4.790 1.00 73.88 72 GLN A CA 1
ATOM 567 C C . GLN A 1 72 ? -15.847 -2.083 5.276 1.00 73.88 72 GLN A C 1
ATOM 569 O O . GLN A 1 72 ? -16.018 -3.199 4.792 1.00 73.88 72 GLN A O 1
ATOM 574 N N . PRO A 1 73 ? -16.605 -1.615 6.286 1.00 60.72 73 PRO A N 1
ATOM 575 C CA . PRO A 1 73 ? -17.783 -2.316 6.794 1.00 60.72 73 PRO A CA 1
ATOM 576 C C . PRO A 1 73 ? -18.943 -2.323 5.797 1.00 60.72 73 PRO A C 1
ATOM 578 O O . PRO A 1 73 ? -19.038 -1.363 4.999 1.00 60.72 73 PRO A O 1
#

Foldseek 3Di:
DDDDPPDPPPPQLQRQLVVVLVVLCVVLVFAWDWDGDVPDIDTGGDDVVVPGDDPSRVVSVVVSVVVSVVSDD

Sequence (73 aa):
MPAAPLRRRRLGRPLALANAVACLAEQLNHHPDLIVQYGHCTVRWRTHDVGGITRRDVEAAQRVDALWRALQP

Radius of gyration: 14.89 Å; chains: 1; bounding box: 34×22×52 Å

pLDDT: mean 86.84, std 15.2, range [43.88, 97.94]

Secondary structure (DSSP, 8-state):
------------HHHHHHHHHHHHHHHHT---EEEEETTEEEEE--BTTTTB--HHHHHHHHHHHHHHHHT--